Protein AF-A0A0L0FC34-F1 (afdb_monomer_lite)

Radius of gyration: 12.96 Å; chains: 1; bounding box: 28×22×34 Å

Structure (mmCIF, N/CA/C/O backbone):
data_AF-A0A0L0FC34-F1
#
_entry.id   AF-A0A0L0FC34-F1
#
loop_
_atom_site.group_PDB
_atom_site.id
_atom_site.type_symbol
_atom_site.label_atom_id
_atom_site.label_alt_id
_atom_site.label_comp_id
_atom_site.label_asym_id
_atom_site.label_entity_id
_atom_site.label_seq_id
_atom_site.pdbx_PDB_ins_code
_atom_site.Cartn_x
_atom_site.Cartn_y
_atom_site.Cartn_z
_atom_site.occupancy
_atom_site.B_iso_or_equiv
_atom_site.auth_seq_id
_atom_site.auth_comp_id
_atom_site.auth_asym_id
_atom_site.auth_atom_id
_atom_site.pdbx_PDB_model_num
ATOM 1 N N . MET A 1 1 ? 4.139 11.237 -0.056 1.00 54.59 1 MET A N 1
ATOM 2 C CA . MET A 1 1 ? 4.689 11.102 1.313 1.00 54.59 1 MET A CA 1
ATOM 3 C C . MET A 1 1 ? 5.529 9.839 1.355 1.00 54.59 1 MET A C 1
ATOM 5 O O . MET A 1 1 ? 5.188 8.899 0.652 1.00 54.59 1 MET A O 1
ATOM 9 N N . ALA A 1 2 ? 6.628 9.812 2.108 1.00 71.12 2 ALA A N 1
ATOM 10 C CA . ALA A 1 2 ? 7.402 8.584 2.283 1.00 71.12 2 ALA A CA 1
ATOM 11 C C . ALA A 1 2 ? 6.628 7.620 3.194 1.00 71.12 2 ALA A C 1
ATOM 13 O O . ALA A 1 2 ? 6.170 8.046 4.252 1.00 71.12 2 ALA A O 1
ATOM 14 N N . PHE A 1 3 ? 6.514 6.344 2.805 1.00 82.31 3 PHE A N 1
ATOM 15 C CA . PHE A 1 3 ? 5.809 5.299 3.568 1.00 82.31 3 PHE A CA 1
ATOM 16 C C . PHE A 1 3 ? 6.221 5.263 5.051 1.00 82.31 3 PHE A C 1
ATOM 18 O O . PHE A 1 3 ? 5.390 5.095 5.934 1.00 82.31 3 PHE A O 1
ATOM 25 N N . GLN A 1 4 ? 7.502 5.521 5.332 1.00 84.50 4 GLN A N 1
ATOM 26 C CA . GLN A 1 4 ? 8.067 5.573 6.684 1.00 84.50 4 GLN A CA 1
ATOM 27 C C . GLN A 1 4 ? 7.392 6.592 7.621 1.00 84.50 4 GLN A C 1
ATOM 29 O O . GLN A 1 4 ? 7.431 6.416 8.836 1.00 84.50 4 GLN A O 1
ATOM 34 N N . PHE A 1 5 ? 6.801 7.655 7.074 1.00 88.31 5 PHE A N 1
ATOM 35 C CA . PHE A 1 5 ? 6.164 8.735 7.834 1.00 88.31 5 PHE A CA 1
ATOM 36 C C . PHE A 1 5 ? 4.687 8.886 7.464 1.00 88.31 5 PHE A C 1
ATOM 38 O O . PHE A 1 5 ? 4.148 9.990 7.523 1.00 88.31 5 PHE A O 1
ATOM 45 N N . ALA A 1 6 ? 4.054 7.799 7.016 1.00 85.44 6 ALA A N 1
ATOM 4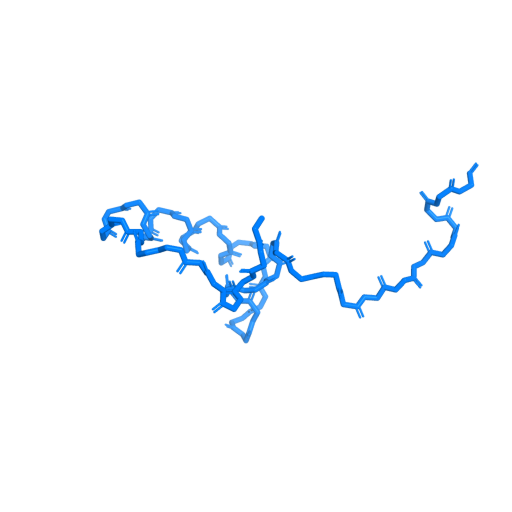6 C CA . ALA A 1 6 ? 2.631 7.807 6.731 1.00 85.44 6 ALA A CA 1
ATOM 47 C C . ALA A 1 6 ? 1.844 8.148 8.006 1.00 85.44 6 ALA A C 1
ATOM 49 O O . ALA A 1 6 ? 2.092 7.589 9.075 1.00 85.44 6 ALA A O 1
ATOM 50 N N . GLU A 1 7 ? 0.913 9.090 7.881 1.00 89.38 7 GLU A N 1
ATOM 51 C CA . GLU A 1 7 ? -0.037 9.401 8.944 1.00 89.38 7 GLU A CA 1
ATOM 52 C C . GLU A 1 7 ? -1.017 8.238 9.135 1.00 89.38 7 GLU A C 1
ATOM 54 O O . GLU A 1 7 ? -1.248 7.435 8.228 1.00 89.38 7 GLU A O 1
ATOM 59 N N . GLU A 1 8 ? -1.596 8.140 10.330 1.00 88.94 8 GLU A N 1
ATOM 60 C CA . GLU A 1 8 ? -2.592 7.116 10.623 1.00 88.94 8 GLU A CA 1
ATOM 61 C C . GLU A 1 8 ? -3.853 7.332 9.773 1.00 88.94 8 GLU A C 1
ATOM 63 O O . GLU A 1 8 ? -4.448 8.411 9.765 1.00 88.94 8 GLU A O 1
ATOM 68 N N . ILE A 1 9 ? -4.264 6.285 9.058 1.00 90.50 9 ILE A N 1
ATOM 69 C CA . ILE A 1 9 ? -5.452 6.290 8.203 1.00 90.50 9 ILE A CA 1
ATOM 70 C C . ILE A 1 9 ? -6.649 5.802 9.022 1.00 90.50 9 ILE A C 1
ATOM 72 O O . ILE A 1 9 ? -6.544 4.839 9.783 1.00 90.50 9 ILE A O 1
ATOM 76 N N . ALA A 1 10 ? -7.816 6.427 8.840 1.00 96.38 10 ALA A N 1
ATOM 77 C CA . ALA A 1 10 ? -9.032 5.991 9.517 1.00 96.38 10 ALA A CA 1
ATOM 78 C C . ALA A 1 10 ? -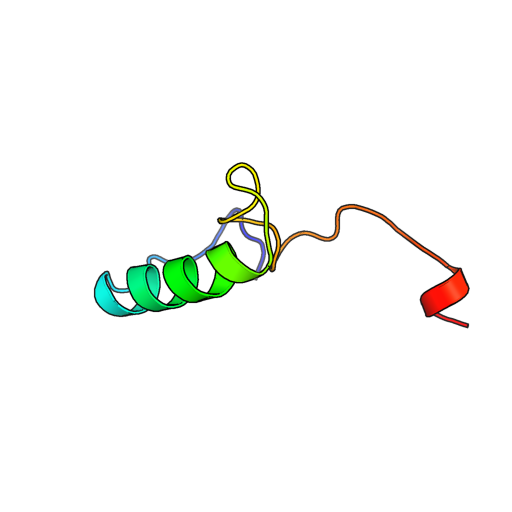9.368 4.523 9.166 1.00 96.38 10 ALA A C 1
ATOM 80 O O . ALA A 1 10 ? -9.250 4.136 8.000 1.00 96.38 10 ALA A O 1
ATOM 81 N N . PRO A 1 11 ? -9.871 3.706 10.115 1.00 96.12 11 PRO A N 1
ATOM 82 C CA . PRO A 1 11 ? -10.003 2.260 9.912 1.00 96.12 11 PRO A CA 1
ATOM 83 C C . PRO A 1 11 ? -10.796 1.851 8.666 1.00 96.12 11 PRO A C 1
ATOM 85 O O . PRO A 1 11 ? -10.412 0.916 7.971 1.00 96.12 11 PRO A O 1
ATOM 88 N N . ILE A 1 12 ? -11.886 2.558 8.353 1.00 97.06 12 ILE A N 1
ATOM 89 C CA . ILE A 1 12 ? -12.712 2.232 7.184 1.00 97.06 12 ILE A CA 1
ATOM 90 C C . ILE A 1 12 ? -11.985 2.510 5.864 1.00 97.06 12 ILE A C 1
ATOM 92 O O . ILE A 1 12 ? -12.018 1.685 4.958 1.00 97.06 12 ILE A O 1
ATOM 96 N N . GLN A 1 13 ? -11.251 3.621 5.798 1.00 95.50 13 GLN A N 1
ATOM 97 C CA . GLN A 1 13 ? -10.467 4.008 4.626 1.00 95.50 13 GLN A CA 1
ATOM 98 C C . GLN A 1 13 ? -9.275 3.069 4.427 1.00 95.50 13 GLN A C 1
ATOM 100 O O . GLN A 1 13 ? -8.923 2.742 3.294 1.00 95.50 13 GLN A O 1
ATOM 105 N N . LEU A 1 14 ? -8.679 2.599 5.529 1.00 93.75 14 LEU A N 1
ATOM 106 C CA . LEU A 1 14 ? -7.611 1.610 5.489 1.00 93.75 14 LEU A CA 1
ATOM 107 C C . LEU A 1 14 ? -8.114 0.297 4.882 1.00 93.75 14 LEU A C 1
ATOM 109 O O . LEU A 1 14 ? -7.496 -0.218 3.959 1.00 93.75 14 LEU A O 1
ATOM 113 N N . VAL A 1 15 ? -9.251 -0.226 5.352 1.00 95.69 15 VAL A N 1
ATOM 114 C CA . VAL A 1 15 ? -9.809 -1.488 4.833 1.00 95.69 15 VAL A CA 1
ATOM 115 C C . VAL A 1 15 ? -10.187 -1.376 3.356 1.00 95.69 15 VAL A C 1
ATOM 117 O O . VAL A 1 15 ? -9.893 -2.295 2.595 1.00 95.69 15 VAL A O 1
ATOM 120 N N . GLU A 1 16 ? -10.793 -0.263 2.935 1.00 96.38 16 GLU A N 1
ATOM 121 C CA . GLU A 1 16 ? -11.098 -0.022 1.518 1.00 96.38 16 GLU A CA 1
ATOM 122 C C . GLU A 1 16 ? -9.832 -0.018 0.653 1.00 96.38 16 GLU A C 1
ATOM 124 O O . GLU A 1 16 ? -9.792 -0.685 -0.382 1.00 96.38 16 GLU A O 1
ATOM 129 N N . SER A 1 17 ? -8.784 0.678 1.104 1.00 93.12 17 SER A N 1
ATOM 130 C CA . SER A 1 17 ? -7.510 0.759 0.378 1.00 93.12 17 SER A CA 1
ATOM 131 C C . SER A 1 17 ? -6.833 -0.610 0.281 1.00 93.12 17 SER A C 1
ATOM 133 O O . SER A 1 17 ? -6.454 -1.032 -0.807 1.00 93.12 17 SER A O 1
ATOM 135 N N . LEU A 1 18 ? -6.782 -1.363 1.386 1.00 94.44 18 LEU A N 1
ATOM 136 C CA . LEU A 1 18 ? -6.217 -2.716 1.399 1.00 94.44 18 LEU A CA 1
ATOM 137 C C . LEU A 1 18 ? -6.986 -3.663 0.473 1.00 94.44 18 LEU A C 1
ATOM 139 O O . LEU A 1 18 ? -6.374 -4.421 -0.275 1.00 94.44 18 LEU A O 1
ATOM 143 N N . ALA A 1 19 ? -8.321 -3.613 0.488 1.00 96.12 19 ALA A N 1
ATOM 144 C CA . ALA A 1 19 ? -9.147 -4.453 -0.377 1.00 96.12 19 ALA A CA 1
ATOM 145 C C . ALA A 1 19 ? -8.922 -4.158 -1.868 1.00 96.12 19 ALA A C 1
ATOM 147 O O . ALA A 1 19 ? -9.018 -5.067 -2.697 1.00 96.12 19 ALA A O 1
ATOM 148 N N . TYR A 1 20 ? -8.624 -2.902 -2.208 1.00 95.56 20 TYR A N 1
ATOM 149 C CA . TYR A 1 20 ? -8.227 -2.519 -3.557 1.00 95.56 20 TYR A CA 1
ATOM 150 C C . TYR A 1 20 ? -6.825 -3.044 -3.896 1.00 95.56 20 TYR A C 1
ATOM 152 O O . TYR A 1 20 ? -6.665 -3.739 -4.899 1.00 95.56 20 TYR A O 1
ATOM 160 N N . ASP A 1 21 ? -5.831 -2.785 -3.042 1.00 95.06 21 ASP A N 1
ATOM 161 C CA . ASP A 1 21 ? -4.429 -3.160 -3.275 1.00 95.06 21 ASP A CA 1
ATOM 162 C C . ASP A 1 21 ? -4.238 -4.684 -3.397 1.00 95.06 21 ASP A C 1
ATOM 164 O O . ASP A 1 21 ? -3.453 -5.146 -4.227 1.00 95.06 21 ASP A O 1
ATOM 168 N N . MET A 1 22 ? -5.025 -5.481 -2.665 1.00 96.19 22 MET A N 1
ATOM 169 C CA . MET A 1 22 ? -5.047 -6.950 -2.762 1.00 96.19 22 MET A CA 1
ATOM 170 C C . MET A 1 22 ? -5.377 -7.490 -4.162 1.00 96.19 22 MET A C 1
ATOM 172 O O . MET A 1 22 ? -5.093 -8.651 -4.450 1.00 96.19 22 MET A O 1
ATOM 176 N 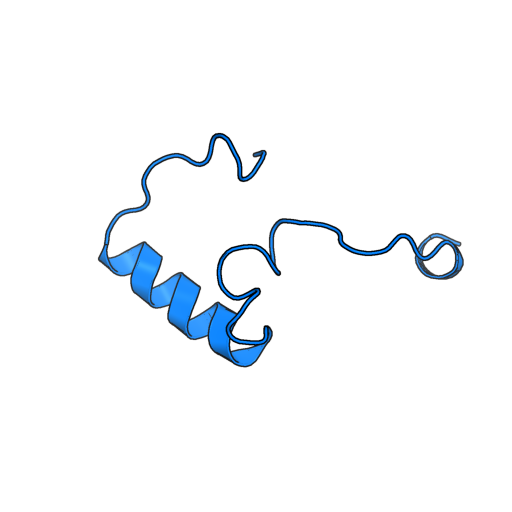N . GLN A 1 23 ? -5.993 -6.688 -5.036 1.00 96.94 23 GLN A N 1
ATOM 177 C CA . GLN A 1 23 ? -6.278 -7.104 -6.415 1.00 96.94 23 GLN A CA 1
ATOM 178 C C . GLN A 1 23 ? -5.074 -6.939 -7.349 1.00 96.94 23 GLN A C 1
ATOM 180 O O . GLN A 1 23 ? -5.055 -7.543 -8.422 1.00 96.94 23 GLN A O 1
ATOM 185 N N . TYR A 1 24 ? -4.083 -6.135 -6.957 1.00 95.00 24 TYR A N 1
ATOM 186 C CA . TYR A 1 24 ? -2.962 -5.736 -7.813 1.00 95.00 24 TYR A CA 1
ATOM 187 C C . TYR A 1 24 ? -1.604 -6.200 -7.287 1.00 95.00 24 TYR A C 1
ATOM 189 O O . TYR A 1 24 ? -0.689 -6.416 -8.082 1.00 95.00 24 TYR A O 1
ATOM 197 N N . TYR A 1 25 ? -1.468 -6.373 -5.972 1.00 94.06 25 TYR A N 1
ATOM 198 C CA . TYR A 1 25 ? -0.201 -6.690 -5.323 1.00 94.06 25 TYR A CA 1
ATOM 199 C C . TYR A 1 25 ? -0.264 -8.033 -4.588 1.00 94.06 25 TYR A C 1
ATOM 201 O O . TYR A 1 25 ? -1.298 -8.378 -4.015 1.00 94.06 25 TYR A O 1
ATOM 209 N N . PRO A 1 26 ? 0.837 -8.808 -4.575 1.00 94.12 26 PRO A N 1
ATOM 210 C CA . PRO A 1 26 ? 0.920 -10.017 -3.764 1.00 94.12 26 PRO A CA 1
ATOM 211 C C . PRO A 1 26 ? 0.898 -9.669 -2.272 1.00 94.12 26 PRO A C 1
ATOM 213 O O . PRO A 1 26 ? 1.298 -8.574 -1.882 1.00 94.1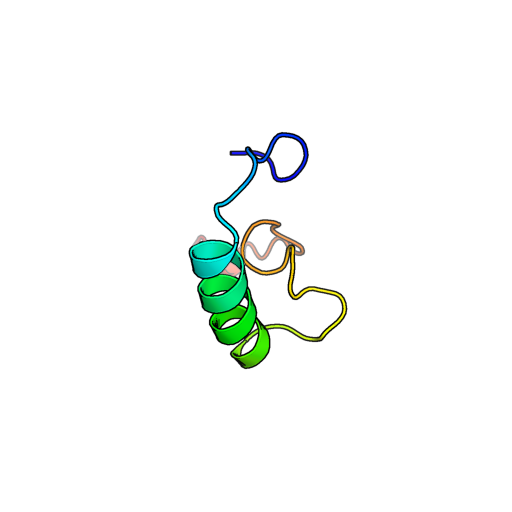2 26 PRO A O 1
ATOM 216 N N . ASP A 1 27 ? 0.540 -10.639 -1.427 1.00 93.88 27 ASP A N 1
ATOM 217 C CA . ASP A 1 27 ? 0.333 -10.433 0.015 1.00 93.88 27 ASP A CA 1
ATOM 218 C C . ASP A 1 27 ? 1.464 -9.675 0.724 1.00 93.88 27 ASP A C 1
ATOM 220 O O . ASP A 1 27 ? 1.223 -8.809 1.563 1.00 93.88 27 ASP A O 1
ATOM 224 N N . LYS A 1 28 ? 2.714 -9.978 0.358 1.00 92.94 28 LYS A N 1
ATOM 225 C CA . LYS A 1 28 ? 3.915 -9.349 0.930 1.00 92.94 28 LYS A CA 1
ATOM 226 C C . LYS A 1 28 ? 4.047 -7.850 0.625 1.00 92.94 28 LYS A C 1
ATOM 228 O O . LYS A 1 28 ? 4.739 -7.158 1.365 1.00 92.94 28 LYS A O 1
ATOM 233 N N . ASP A 1 29 ? 3.387 -7.370 -0.427 1.00 93.50 29 ASP A N 1
ATOM 234 C CA . ASP A 1 29 ? 3.520 -6.013 -0.955 1.00 93.50 29 ASP A CA 1
ATOM 235 C C . ASP A 1 29 ? 2.210 -5.213 -0.839 1.00 93.50 29 ASP A C 1
ATOM 237 O O . ASP A 1 29 ? 2.172 -4.065 -1.267 1.00 93.50 29 ASP A O 1
ATOM 241 N N . ILE A 1 30 ? 1.147 -5.757 -0.225 1.00 93.44 30 ILE A N 1
ATOM 242 C CA . ILE A 1 30 ? -0.159 -5.075 -0.091 1.00 93.44 30 ILE A CA 1
ATOM 243 C C . ILE A 1 30 ? -0.019 -3.670 0.520 1.00 93.44 30 ILE A C 1
ATOM 245 O O . ILE A 1 30 ? -0.729 -2.754 0.127 1.00 93.44 30 ILE A O 1
ATOM 249 N N . LEU A 1 31 ? 0.895 -3.483 1.476 1.00 91.19 31 LEU A N 1
ATOM 250 C CA . LEU A 1 31 ? 1.062 -2.201 2.173 1.00 91.19 31 LEU A CA 1
ATOM 251 C C . LEU A 1 31 ? 1.929 -1.190 1.416 1.00 91.19 31 LEU A C 1
ATOM 253 O O . LEU A 1 31 ? 1.878 0.000 1.711 1.00 91.19 31 LEU A O 1
ATOM 257 N N . THR A 1 32 ? 2.782 -1.654 0.506 1.00 90.69 32 THR A N 1
ATOM 258 C CA . THR A 1 32 ? 3.880 -0.848 -0.048 1.00 90.69 32 THR A CA 1
ATOM 259 C C . THR A 1 32 ? 3.908 -0.814 -1.567 1.00 90.69 32 THR A C 1
ATOM 261 O O . THR A 1 32 ? 4.576 0.056 -2.125 1.00 90.69 32 THR A O 1
ATOM 264 N N . GLY A 1 33 ? 3.196 -1.712 -2.244 1.00 87.75 33 GLY A N 1
ATOM 265 C CA . GLY A 1 33 ? 3.259 -1.904 -3.692 1.00 87.75 33 GLY A CA 1
ATOM 266 C C . GLY A 1 33 ? 2.803 -0.688 -4.494 1.00 87.75 33 GLY A C 1
ATOM 267 O O . GLY A 1 33 ? 3.318 -0.438 -5.580 1.00 87.75 33 GLY A O 1
ATOM 268 N N . ASN A 1 34 ? 1.896 0.117 -3.938 1.00 87.31 34 ASN A N 1
ATOM 269 C CA . ASN A 1 34 ? 1.444 1.368 -4.553 1.00 87.31 34 ASN A CA 1
ATOM 270 C C . ASN A 1 34 ? 2.324 2.585 -4.207 1.00 87.31 34 ASN A C 1
ATOM 272 O O . ASN A 1 34 ? 2.147 3.655 -4.787 1.00 87.31 34 ASN A O 1
ATOM 276 N N . THR A 1 35 ? 3.260 2.445 -3.263 1.00 87.00 35 THR A N 1
ATOM 277 C CA . THR A 1 35 ? 4.012 3.572 -2.690 1.00 87.00 35 THR A CA 1
ATOM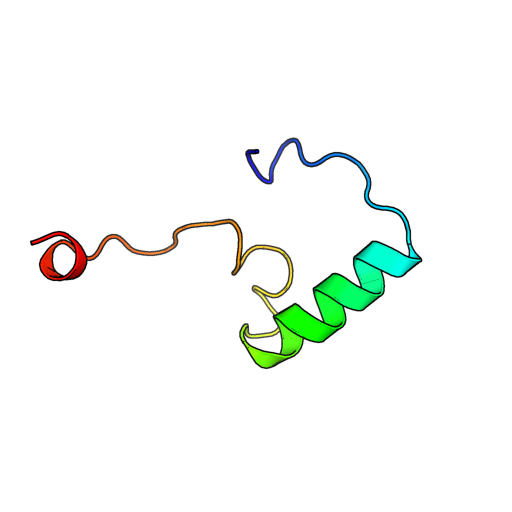 278 C C . THR A 1 35 ? 5.512 3.487 -2.974 1.00 87.00 35 THR A C 1
ATOM 280 O O . THR A 1 35 ? 6.171 4.520 -3.111 1.00 87.00 35 THR A O 1
ATOM 283 N N . LEU A 1 36 ? 6.079 2.281 -3.049 1.00 87.44 36 LEU A N 1
ATOM 284 C CA . LEU A 1 36 ? 7.510 2.068 -3.253 1.00 87.44 36 LEU A CA 1
ATOM 285 C C . LEU A 1 36 ? 7.796 1.669 -4.701 1.00 87.44 36 LEU A C 1
ATOM 287 O O . LEU A 1 36 ? 7.282 0.671 -5.195 1.00 87.44 36 LEU A O 1
ATOM 291 N N . ALA A 1 37 ? 8.684 2.416 -5.356 1.00 83.94 37 ALA A N 1
ATOM 292 C CA . ALA A 1 37 ? 9.295 1.967 -6.599 1.00 83.94 37 ALA A CA 1
ATOM 293 C C . ALA A 1 37 ? 10.327 0.877 -6.274 1.00 83.94 37 ALA A C 1
ATOM 295 O O . ALA A 1 37 ? 11.287 1.130 -5.542 1.00 83.94 37 ALA A O 1
ATOM 296 N N . SER A 1 38 ? 10.115 -0.333 -6.789 1.00 79.31 38 SER A N 1
ATOM 297 C CA . SER A 1 38 ? 11.005 -1.476 -6.560 1.00 79.31 38 SER A CA 1
ATOM 298 C C . SER A 1 38 ? 12.117 -1.582 -7.600 1.00 79.31 38 SER A C 1
ATOM 300 O O . SER A 1 38 ? 13.220 -2.013 -7.273 1.00 79.31 38 SER A O 1
ATOM 302 N N . GLU A 1 39 ? 11.839 -1.187 -8.842 1.00 85.25 39 GLU A N 1
ATOM 30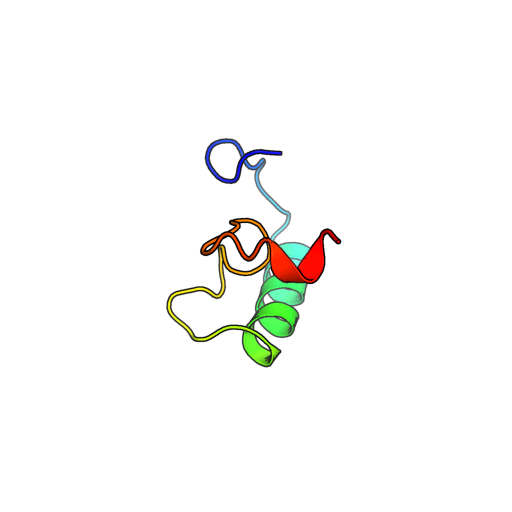3 C CA . GLU A 1 39 ? 12.753 -1.334 -9.973 1.00 85.25 39 GLU A CA 1
ATOM 304 C C . GLU A 1 39 ? 12.784 -0.056 -10.812 1.00 85.25 39 GLU A C 1
ATOM 306 O O . GLU A 1 39 ? 11.772 0.623 -10.988 1.00 85.25 39 GLU A O 1
ATOM 311 N N . PHE A 1 40 ? 13.972 0.278 -11.314 1.00 86.31 40 PHE A N 1
ATOM 312 C CA . PHE A 1 40 ? 14.158 1.351 -12.280 1.00 86.31 40 PHE A CA 1
ATOM 313 C C . PHE A 1 40 ? 14.256 0.746 -13.679 1.00 86.31 40 PHE A C 1
ATOM 315 O O . PHE A 1 40 ? 15.201 0.007 -13.954 1.00 86.31 40 PHE A O 1
ATOM 322 N N . ASP A 1 41 ? 13.313 1.101 -14.551 1.00 87.94 41 ASP A N 1
ATOM 323 C CA . ASP A 1 41 ? 13.333 0.745 -15.969 1.00 87.94 41 ASP A CA 1
ATOM 324 C C . ASP A 1 41 ? 13.487 2.018 -16.830 1.00 87.94 41 ASP A C 1
ATOM 326 O O . ASP A 1 41 ? 12.546 2.814 -16.929 1.00 87.94 41 ASP A O 1
ATOM 330 N N . PRO A 1 42 ? 14.666 2.261 -17.438 1.00 88.00 42 PRO A N 1
ATOM 331 C CA . PRO A 1 42 ? 14.895 3.441 -18.267 1.00 88.00 42 PRO A CA 1
ATOM 332 C C . PRO A 1 42 ? 14.106 3.427 -19.584 1.00 88.00 42 PRO A C 1
ATOM 334 O O . PRO A 1 42 ? 13.910 4.497 -20.161 1.00 88.00 42 PRO A O 1
ATOM 337 N N . GLU A 1 43 ? 13.643 2.268 -20.067 1.00 92.44 43 GLU A N 1
ATOM 338 C CA . GLU A 1 43 ? 12.879 2.176 -21.321 1.00 92.44 43 GLU A CA 1
ATOM 339 C C . GLU A 1 43 ? 11.490 2.815 -21.204 1.00 92.44 43 GLU A C 1
ATOM 341 O O . GLU A 1 43 ? 10.944 3.282 -22.197 1.00 92.44 43 GLU A O 1
ATOM 346 N N . TRP A 1 44 ? 10.945 2.912 -19.989 1.00 85.19 44 TRP A N 1
ATOM 347 C CA . TRP A 1 44 ? 9.635 3.518 -19.723 1.00 85.19 44 TRP A CA 1
ATOM 348 C C . TRP A 1 44 ? 9.675 5.052 -19.612 1.00 85.19 44 TRP A C 1
ATOM 350 O O . TRP A 1 44 ? 8.630 5.684 -19.457 1.00 85.19 44 TRP A O 1
ATOM 360 N N . ILE A 1 45 ? 10.869 5.653 -19.647 1.00 82.25 45 ILE A N 1
ATOM 361 C CA . ILE A 1 45 ? 11.088 7.102 -19.487 1.00 82.25 45 ILE A CA 1
ATOM 362 C C . ILE A 1 45 ? 11.418 7.783 -20.831 1.00 82.25 45 ILE A C 1
ATOM 364 O O . ILE A 1 45 ? 11.269 9.003 -20.941 1.00 82.25 45 ILE A O 1
ATOM 368 N N . MET A 1 46 ? 11.872 7.017 -21.832 1.00 55.53 46 MET A N 1
ATOM 369 C CA . MET A 1 46 ? 12.258 7.500 -23.170 1.00 55.53 46 MET A CA 1
ATOM 370 C C . MET A 1 46 ? 11.059 7.704 -24.098 1.00 55.53 46 MET A C 1
ATOM 372 O O . MET A 1 46 ? 11.128 8.662 -24.902 1.00 55.53 46 MET A O 1
#

Foldseek 3Di:
DQLVPDDDDDPVVVVVQLVVLVVPDDPVCSSPVVPDDPDDDVVVVD

Secondary structure (DSSP, 8-state):
--GGGPPPPPHHHHHHHHHHHTTTS-GGGTTTTTT------GGGT-

pLDDT: mean 88.87, std 9.0, range [54.59, 97.06]

InterPro domains:
  IPR011249 Metalloenzyme, LuxS/M16 peptidase-like [SSF63411] (2-45)
  IPR032632 Peptidase M16, middle/third domain [PF16187] (3-45)

Sequence (46 aa):
MAFQFAEEIAPIQLVESLAYDMQYYPDKDILTGNTLASEFDPEWIM

Organism: NCBI:txid667725